Protein AF-A0A1J3DZS9-F1 (afdb_monomer_lite)

Secondary structure (DSSP, 8-state):
-PPTTPEEEEEEEEE-TT-EEEESS-EE-SSSSEEEEEEEEEEEEE-TTS-TTSEEEEE--SS---S--EEEEEEEEEEEE-TTSSEEEEEESEES-EEES-EEE---SSEEEEEEEEE--EEES-EEESS--TT--TTTT---SEEEEEEEES-EEE--

Radius of gyration: 15.22 Å; chains: 1; bounding box: 37×28×45 Å

Organism: Noccaea caerulescens (NCBI:txid107243)

Sequence (160 aa):
VLIAGINDLGGARIDLEGGSYLISRPLRFPSAGVGNLLISGGTLRASDDFPVDKYLIELKDETSKLQYIFEYITFRDLLIDCNYRGGAIAVINSLRTSIDNCYITRFGNTNGILVQRGHETYIRNTFLGQHITAGGDRGERNFSGIAVNLMGNDNAVTDT

Foldseek 3Di:
DDDPQADEPPQAEAEPQQEADEDQEADEDPDFRYENYEYEHYEYAYDPNRAQAAENYEPDDPPDPDLAGYEHYEYEHYEAHDLQGAEHYEAESHYQYEYELYEHEQRHLEENYHYASYANYEYENYHFYNDDDPDDDPCRVVDRYHHYHHHYYHYDYYHD

InterPro domains:
  IPR011050 Pectin lyase fold/virulence factor [SSF51126] (4-156)
  IPR012334 Pectin lyase fold [G3DSA:2.160.20.10] (2-160)
  IPR039279 Polygalacturonase QRT3-like [PTHR33928] (3-160)

Structure (mmCIF, N/CA/C/O backbone):
data_AF-A0A1J3DZS9-F1
#
_entry.id   AF-A0A1J3DZS9-F1
#
loop_
_atom_site.group_PDB
_atom_site.id
_atom_site.type_symbol
_atom_site.label_atom_id
_atom_site.label_alt_id
_atom_site.label_comp_id
_atom_site.label_asym_id
_atom_site.label_entity_id
_atom_site.label_seq_id
_atom_site.pdbx_PDB_ins_code
_atom_site.Cartn_x
_atom_site.Cartn_y
_atom_site.Cartn_z
_atom_site.occupancy
_atom_site.B_iso_or_equiv
_atom_site.auth_seq_id
_atom_site.auth_comp_id
_atom_site.auth_asym_id
_atom_site.auth_atom_id
_atom_site.pdbx_PDB_model_num
ATOM 1 N N . VAL A 1 1 ? -19.194 -3.634 13.381 1.00 81.44 1 VAL A N 1
ATOM 2 C CA . VAL A 1 1 ? -18.728 -2.735 14.461 1.00 81.44 1 VAL A CA 1
ATOM 3 C C . VAL A 1 1 ? -17.232 -2.933 14.574 1.00 81.44 1 VAL A C 1
ATOM 5 O O . VAL A 1 1 ? -16.820 -4.085 14.649 1.00 81.44 1 VAL A O 1
ATOM 8 N N . LEU A 1 2 ? -16.459 -1.850 14.486 1.00 93.94 2 LEU A N 1
ATOM 9 C CA . LEU A 1 2 ? -14.999 -1.869 14.629 1.00 93.94 2 LEU A CA 1
ATOM 10 C C . LEU A 1 2 ? -14.605 -2.023 16.110 1.00 93.94 2 LEU A C 1
ATOM 12 O O . LEU A 1 2 ? -15.449 -1.865 16.997 1.00 93.94 2 LEU A O 1
ATOM 16 N N . ILE A 1 3 ? -13.346 -2.345 16.398 1.00 94.69 3 ILE A N 1
ATOM 17 C CA . ILE A 1 3 ? -12.846 -2.44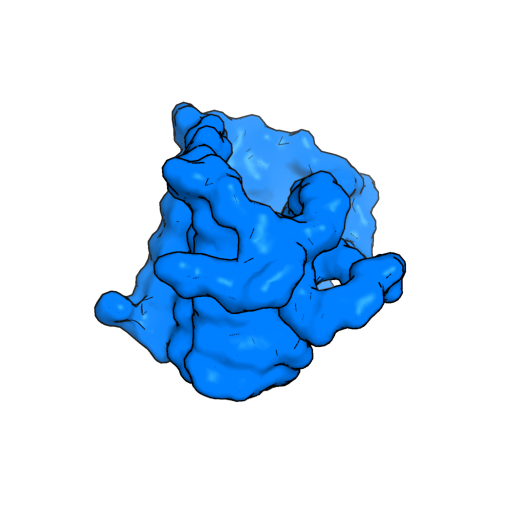5 17.770 1.00 94.69 3 ILE A CA 1
ATOM 18 C C . ILE A 1 3 ? -12.852 -1.074 18.464 1.00 94.69 3 ILE A C 1
ATOM 20 O O . ILE A 1 3 ? -12.816 -0.015 17.835 1.00 94.69 3 ILE A O 1
ATOM 24 N N . ALA A 1 4 ? -12.856 -1.090 19.797 1.00 92.00 4 ALA A N 1
ATOM 25 C CA . ALA A 1 4 ? -12.787 0.132 20.588 1.00 92.00 4 ALA A CA 1
ATOM 26 C C . ALA A 1 4 ? -11.517 0.943 20.271 1.00 92.00 4 ALA A C 1
ATOM 28 O O . ALA A 1 4 ? -10.421 0.394 20.175 1.00 92.00 4 ALA A O 1
ATOM 29 N N . GLY A 1 5 ? -11.671 2.263 20.150 1.00 89.56 5 GLY A N 1
ATOM 30 C CA . GLY A 1 5 ? -10.578 3.178 19.809 1.00 89.56 5 GLY A CA 1
ATOM 31 C C . GLY A 1 5 ? -10.366 3.380 18.307 1.00 89.56 5 GLY A C 1
ATOM 32 O O . GLY A 1 5 ? -9.601 4.269 17.942 1.00 89.56 5 GLY A O 1
ATOM 33 N N . ILE A 1 6 ? -11.064 2.623 17.452 1.00 93.44 6 ILE A N 1
ATOM 34 C CA . ILE A 1 6 ? -11.107 2.877 16.013 1.00 93.44 6 ILE A CA 1
ATOM 35 C C . ILE A 1 6 ? -12.350 3.701 15.670 1.00 93.44 6 ILE A C 1
ATOM 37 O O . ILE A 1 6 ? -13.484 3.293 15.918 1.00 93.44 6 ILE A O 1
ATOM 41 N N . ASN A 1 7 ? -12.124 4.866 15.071 1.00 93.69 7 ASN A N 1
ATOM 42 C CA . ASN A 1 7 ? -13.151 5.700 14.479 1.00 93.69 7 ASN A CA 1
ATOM 43 C C . ASN A 1 7 ? -13.581 5.126 13.124 1.00 93.69 7 ASN A C 1
ATOM 45 O O . ASN A 1 7 ? -12.777 4.993 12.200 1.00 93.69 7 ASN A O 1
ATOM 49 N N . ASP A 1 8 ? -14.863 4.809 13.011 1.00 94.94 8 ASP A N 1
ATOM 50 C CA . ASP A 1 8 ? -15.468 4.307 11.784 1.00 94.94 8 ASP A CA 1
ATOM 51 C C . ASP A 1 8 ? -15.687 5.464 10.797 1.00 94.94 8 ASP A C 1
ATOM 53 O O . ASP A 1 8 ? -16.439 6.398 11.079 1.00 94.94 8 ASP A O 1
ATOM 57 N N . LEU A 1 9 ? -15.030 5.408 9.635 1.00 94.88 9 LEU A N 1
ATOM 58 C CA . LEU A 1 9 ? -15.189 6.399 8.565 1.00 94.88 9 LEU A CA 1
ATOM 59 C C . LEU A 1 9 ? -16.447 6.167 7.709 1.00 94.88 9 LEU A C 1
ATOM 61 O O . LEU A 1 9 ? -16.638 6.843 6.699 1.00 94.88 9 LEU A O 1
ATOM 65 N N . GLY A 1 10 ? -17.309 5.222 8.086 1.00 95.75 10 GLY A N 1
ATOM 66 C CA . GLY A 1 10 ? -18.612 4.999 7.466 1.00 95.75 10 GLY A CA 1
ATOM 67 C C . GLY A 1 10 ? -18.549 4.409 6.057 1.00 95.75 10 GLY A C 1
ATOM 68 O O . GLY A 1 10 ? -19.522 4.518 5.315 1.00 95.75 10 GLY A O 1
ATOM 69 N N . GLY A 1 11 ? -17.425 3.800 5.670 1.00 94.81 11 GLY A N 1
ATOM 70 C CA . GLY A 1 11 ? -17.230 3.238 4.333 1.00 94.81 11 GLY A CA 1
ATOM 71 C C . GLY A 1 11 ? -16.807 4.284 3.307 1.00 94.81 11 GLY A C 1
ATOM 72 O O . GLY A 1 11 ? -17.083 4.125 2.117 1.00 94.81 11 GLY A O 1
ATOM 73 N N . ALA A 1 12 ? -16.167 5.368 3.757 1.00 95.12 12 ALA A N 1
ATOM 74 C CA . ALA A 1 12 ? -15.635 6.395 2.874 1.00 95.12 12 ALA A CA 1
ATOM 75 C C . ALA A 1 12 ? -14.726 5.783 1.791 1.00 95.12 12 ALA A C 1
ATOM 77 O O . ALA A 1 12 ? -13.981 4.824 2.024 1.00 95.12 12 ALA A O 1
ATOM 78 N N . ARG A 1 13 ? -14.801 6.352 0.584 1.00 96.38 13 ARG A N 1
ATOM 79 C CA . ARG A 1 13 ? -14.081 5.861 -0.591 1.00 96.38 13 ARG A CA 1
ATOM 80 C C . ARG A 1 13 ? -13.228 6.957 -1.206 1.00 96.38 13 ARG A C 1
ATOM 82 O O . ARG A 1 13 ? -13.713 8.054 -1.464 1.00 96.38 13 ARG A O 1
ATOM 89 N N . ILE A 1 14 ? -11.977 6.615 -1.483 1.00 96.56 14 ILE A N 1
ATOM 90 C CA . ILE A 1 14 ? -11.070 7.381 -2.329 1.00 96.56 14 ILE A CA 1
ATOM 91 C C . ILE A 1 14 ? -10.975 6.626 -3.656 1.00 96.56 14 ILE A C 1
ATOM 93 O O . ILE A 1 14 ? -10.379 5.552 -3.725 1.00 96.56 14 ILE A O 1
ATOM 97 N N . ASP A 1 15 ? -11.612 7.158 -4.693 1.00 97.56 15 ASP A N 1
ATOM 98 C CA . ASP A 1 15 ? -11.514 6.634 -6.055 1.00 97.56 15 ASP A CA 1
ATOM 99 C C . ASP A 1 15 ? -10.454 7.440 -6.813 1.00 97.56 15 ASP A C 1
ATOM 101 O O . ASP A 1 15 ? -10.491 8.670 -6.780 1.00 97.56 15 ASP A O 1
ATOM 105 N N . LEU A 1 16 ? -9.484 6.768 -7.438 1.00 97.94 16 LEU A N 1
ATOM 106 C CA . LEU A 1 16 ? -8.476 7.434 -8.269 1.00 97.94 16 LEU A CA 1
ATOM 107 C C . LEU A 1 16 ? -8.937 7.553 -9.736 1.00 97.94 16 LEU A C 1
ATOM 109 O O . LEU A 1 16 ? -8.159 7.977 -10.586 1.00 97.94 16 LEU A O 1
ATOM 113 N N . GLU A 1 17 ? -10.181 7.169 -10.044 1.00 97.50 17 GLU A N 1
ATOM 114 C CA . GLU A 1 17 ? -10.873 7.363 -11.324 1.00 97.50 17 GLU A CA 1
ATOM 115 C C . GLU A 1 17 ? -10.099 6.831 -12.546 1.00 97.50 17 GLU A C 1
ATOM 117 O O . GLU A 1 17 ? -10.207 7.349 -13.658 1.00 97.50 17 GLU A O 1
ATOM 122 N N . GLY A 1 18 ? -9.276 5.794 -12.351 1.00 97.50 18 GLY A N 1
ATOM 123 C CA . GLY A 1 18 ? -8.413 5.245 -13.403 1.00 97.50 18 GLY A CA 1
ATOM 124 C C . GLY A 1 18 ? -7.219 6.137 -13.774 1.00 97.50 18 GLY A C 1
ATOM 125 O O . GLY A 1 18 ? -6.489 5.824 -14.715 1.00 97.50 18 GLY A O 1
ATOM 126 N N . GLY A 1 19 ? -6.996 7.233 -13.046 1.00 98.25 19 GLY A N 1
ATOM 127 C CA . GLY A 1 19 ? -5.894 8.160 -13.263 1.00 98.25 19 GLY A CA 1
ATOM 128 C C . GLY A 1 19 ? -4.521 7.556 -12.959 1.00 98.25 19 GLY A C 1
ATOM 129 O O . GLY A 1 19 ? -4.389 6.510 -12.320 1.00 98.25 19 GLY A O 1
ATOM 130 N N . SER A 1 20 ? -3.472 8.248 -13.409 1.00 98.25 20 SER A N 1
ATOM 131 C CA . SER A 1 20 ? -2.075 7.894 -13.143 1.00 98.25 20 SER A CA 1
ATOM 132 C C . SER A 1 20 ? -1.387 9.001 -12.358 1.00 98.25 20 SER A C 1
ATOM 134 O O . SER A 1 20 ? -1.166 10.095 -12.878 1.00 98.25 20 SER A O 1
ATOM 136 N N . TYR A 1 21 ? -1.005 8.697 -11.121 1.00 98.44 21 TYR A N 1
ATOM 137 C CA . TYR A 1 21 ? -0.503 9.667 -10.155 1.00 98.44 21 TYR A CA 1
ATOM 138 C C . TYR A 1 21 ? 0.962 9.387 -9.831 1.00 98.44 21 TYR A C 1
ATOM 140 O O . TYR A 1 21 ? 1.309 8.335 -9.293 1.00 98.44 21 TYR A O 1
ATOM 148 N N . LEU A 1 22 ? 1.824 10.350 -10.153 1.00 98.56 22 LEU A N 1
ATOM 149 C CA . LEU A 1 22 ? 3.227 10.334 -9.757 1.00 98.56 22 LEU A CA 1
ATOM 150 C C . LEU A 1 22 ? 3.352 10.876 -8.328 1.00 98.56 22 LEU A C 1
ATOM 152 O O . LEU A 1 22 ? 2.958 12.013 -8.067 1.00 98.56 22 LEU A O 1
ATOM 156 N N . ILE A 1 23 ? 3.908 10.085 -7.414 1.00 98.31 23 ILE A N 1
ATOM 157 C CA . ILE A 1 23 ? 4.099 10.458 -6.009 1.00 98.31 23 ILE A CA 1
ATOM 158 C C . ILE A 1 23 ? 5.579 10.405 -5.631 1.00 98.31 23 ILE A C 1
ATOM 160 O O . ILE A 1 23 ? 6.285 9.455 -5.962 1.00 98.31 23 ILE A O 1
ATOM 164 N N . SER A 1 24 ? 6.043 11.419 -4.901 1.00 98.12 24 SER A N 1
ATOM 165 C CA . SER A 1 24 ? 7.412 11.493 -4.362 1.00 98.12 24 SER A CA 1
ATOM 166 C C . SER A 1 24 ? 7.495 11.193 -2.869 1.00 98.12 24 SER A C 1
ATOM 168 O O . SER A 1 24 ? 8.576 11.175 -2.281 1.00 98.12 24 SER A O 1
ATOM 170 N N . ARG A 1 25 ? 6.347 10.953 -2.225 1.00 97.75 25 ARG A N 1
ATOM 171 C CA . ARG A 1 25 ? 6.240 10.679 -0.790 1.00 97.75 25 ARG A CA 1
ATOM 172 C C . ARG A 1 25 ? 5.141 9.645 -0.529 1.00 97.75 25 ARG A C 1
ATOM 174 O O . ARG A 1 25 ? 4.196 9.583 -1.315 1.00 97.75 25 ARG A O 1
ATOM 181 N N . PRO A 1 26 ? 5.242 8.862 0.560 1.00 97.19 26 PRO A N 1
ATOM 182 C CA . PRO A 1 26 ? 4.221 7.887 0.930 1.00 97.19 26 PRO A CA 1
ATOM 183 C C . PRO A 1 26 ? 2.833 8.508 1.100 1.00 97.19 26 PRO A C 1
ATOM 185 O O . PRO A 1 26 ? 2.695 9.558 1.736 1.00 97.19 26 PRO A O 1
ATOM 188 N N . LEU A 1 27 ? 1.804 7.811 0.619 1.00 95.38 27 LEU A N 1
ATOM 189 C CA . LEU A 1 27 ? 0.427 8.045 1.032 1.00 95.38 27 LEU A CA 1
ATOM 190 C C . LEU A 1 27 ? 0.255 7.494 2.447 1.00 95.38 27 LEU A C 1
ATOM 192 O O . LEU A 1 27 ? 0.279 6.283 2.679 1.00 95.38 27 LEU A O 1
ATOM 196 N N . ARG A 1 28 ? 0.114 8.415 3.399 1.00 90.75 28 ARG A N 1
ATOM 197 C CA . ARG A 1 28 ? -0.090 8.114 4.815 1.00 90.75 28 ARG A CA 1
ATOM 198 C C . ARG A 1 28 ? -1.497 8.488 5.216 1.00 90.75 28 ARG A C 1
ATOM 200 O O . ARG A 1 28 ? -1.997 9.544 4.833 1.00 90.75 28 ARG A O 1
ATOM 207 N N . PHE A 1 29 ? -2.106 7.634 6.019 1.00 81.81 29 PHE A N 1
ATOM 208 C CA . PHE A 1 29 ? -3.428 7.895 6.555 1.00 81.81 29 PHE A CA 1
ATOM 209 C C . PHE A 1 29 ? -3.302 8.922 7.690 1.00 81.81 29 PHE A C 1
ATOM 211 O O . PHE A 1 29 ? -2.417 8.777 8.540 1.00 81.81 29 PHE A O 1
ATOM 218 N N . PRO A 1 30 ? -4.123 9.988 7.695 1.00 69.38 30 PRO A N 1
ATOM 219 C CA . PRO A 1 30 ? -4.080 10.988 8.754 1.00 69.38 30 PRO A CA 1
ATOM 220 C C . PRO A 1 30 ? -4.537 10.378 10.086 1.00 69.38 30 PRO A C 1
ATOM 222 O O . PRO A 1 30 ? -5.472 9.587 10.092 1.00 69.38 30 PRO A O 1
ATOM 225 N N . SER A 1 31 ? -3.868 10.775 11.178 1.00 64.50 31 SER A N 1
ATOM 226 C CA . SER A 1 31 ? -4.180 10.520 12.602 1.00 64.50 31 SER A CA 1
ATOM 227 C C . SER A 1 31 ? -4.730 9.126 12.953 1.00 64.50 31 SER A C 1
ATOM 229 O O . SER A 1 31 ? -5.883 8.814 12.672 1.00 64.50 31 SER A O 1
ATOM 231 N N . ALA A 1 32 ? -3.903 8.332 13.643 1.00 72.50 32 ALA A N 1
ATOM 232 C CA . ALA A 1 32 ? -4.195 7.003 14.181 1.00 72.50 32 ALA A CA 1
ATOM 233 C C . ALA A 1 32 ? -5.623 6.762 14.698 1.00 72.50 32 ALA A C 1
ATOM 235 O O . ALA A 1 32 ? -6.223 7.615 15.348 1.00 72.50 32 ALA A O 1
ATOM 236 N N . GLY A 1 33 ? -6.091 5.524 14.517 1.00 87.06 33 GLY A N 1
ATOM 237 C CA . GLY A 1 33 ? -7.348 5.040 15.077 1.00 87.06 33 GLY A CA 1
ATOM 238 C C . GLY A 1 33 ? -8.520 5.219 14.126 1.00 87.06 33 GLY A C 1
ATOM 239 O O . GLY A 1 33 ? -9.561 5.707 14.545 1.00 87.06 33 GLY A O 1
ATOM 240 N N . VAL A 1 34 ? -8.367 4.857 12.851 1.00 93.88 34 VAL A N 1
ATOM 241 C CA . VAL A 1 34 ? -9.445 4.957 11.851 1.00 93.88 34 VAL A CA 1
ATOM 242 C C . VAL A 1 34 ? -9.665 3.639 11.129 1.00 93.88 34 VAL A C 1
ATOM 244 O O . VAL A 1 34 ? -8.746 2.834 10.979 1.00 93.88 34 VAL A O 1
ATOM 247 N N . GLY A 1 35 ? -10.885 3.417 10.661 1.00 95.50 35 GLY A N 1
ATOM 248 C CA . GLY A 1 35 ? -11.223 2.215 9.922 1.00 95.50 35 GLY A CA 1
ATOM 249 C C . GLY A 1 35 ? -12.384 2.396 8.965 1.00 95.50 35 GLY A C 1
ATOM 250 O O . GLY A 1 35 ? -12.961 3.479 8.884 1.00 95.50 35 GLY A O 1
ATOM 251 N N . ASN A 1 36 ? -12.719 1.324 8.246 1.00 96.62 36 ASN A N 1
ATOM 252 C CA . ASN A 1 36 ? -13.790 1.314 7.246 1.00 96.62 36 ASN A CA 1
ATOM 253 C C . ASN A 1 36 ? -13.553 2.349 6.121 1.00 96.62 36 ASN A C 1
ATOM 255 O O . ASN A 1 36 ? -14.366 3.249 5.897 1.00 96.62 36 ASN A O 1
ATOM 259 N N . LEU A 1 37 ? -12.405 2.224 5.437 1.00 96.00 37 LEU A N 1
ATOM 260 C CA . LEU A 1 37 ? -12.019 3.035 4.270 1.00 96.00 37 LEU A CA 1
ATOM 261 C C . LEU A 1 37 ? -11.659 2.141 3.080 1.00 96.00 37 LEU A C 1
ATOM 263 O O . LEU A 1 37 ? -10.953 1.144 3.241 1.00 96.00 37 LEU A O 1
ATOM 267 N N . LEU A 1 38 ? -12.058 2.556 1.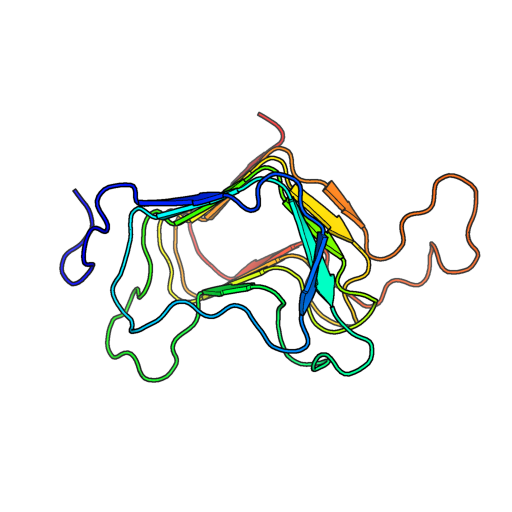879 1.00 97.81 38 LEU A N 1
ATOM 268 C CA . LEU A 1 38 ? -11.644 1.964 0.608 1.00 97.81 38 LEU A CA 1
ATOM 269 C C . LEU A 1 38 ? -10.825 2.963 -0.223 1.00 97.81 38 LEU A C 1
ATOM 271 O O . LEU A 1 38 ? -11.274 4.082 -0.455 1.00 97.81 38 LEU A O 1
ATOM 275 N N . ILE A 1 39 ? -9.671 2.540 -0.740 1.00 97.94 39 ILE A N 1
ATOM 276 C CA . ILE A 1 39 ? -8.962 3.225 -1.829 1.00 97.94 39 ILE A CA 1
ATOM 277 C C . ILE A 1 39 ? -8.985 2.325 -3.058 1.00 97.94 39 ILE A C 1
ATOM 279 O O . ILE A 1 39 ? -8.629 1.147 -2.956 1.00 97.94 39 ILE A O 1
ATOM 283 N N . SER A 1 40 ? -9.396 2.859 -4.209 1.00 98.31 40 SER A N 1
ATOM 284 C CA . SER A 1 40 ? -9.550 2.038 -5.407 1.00 98.31 40 SER A CA 1
ATOM 285 C C . SER A 1 40 ? -9.287 2.729 -6.734 1.00 98.31 40 SER A C 1
ATOM 287 O O . SER A 1 40 ? -9.516 3.928 -6.841 1.00 98.31 40 SER A O 1
ATOM 289 N N . GLY A 1 41 ? -8.950 1.928 -7.747 1.00 96.06 41 GLY A N 1
ATOM 290 C CA . GLY A 1 41 ? -9.123 2.267 -9.160 1.00 96.06 41 GLY A CA 1
ATOM 291 C C . GLY A 1 41 ? -8.150 3.312 -9.690 1.00 96.06 41 GLY A C 1
ATOM 292 O O . GLY A 1 41 ? -8.491 4.483 -9.748 1.00 96.06 41 GLY A O 1
ATOM 293 N N . GLY A 1 42 ? -6.966 2.900 -10.144 1.00 97.88 42 GLY A N 1
ATOM 294 C CA . GLY A 1 42 ? -5.992 3.789 -10.792 1.00 97.88 42 GLY A CA 1
ATOM 295 C C . GLY A 1 42 ? -4.551 3.323 -10.622 1.00 97.88 42 GLY A C 1
ATOM 296 O O . GLY A 1 42 ? -4.296 2.190 -10.221 1.00 97.88 42 GLY A O 1
ATOM 297 N N . THR A 1 43 ? -3.601 4.201 -10.938 1.00 98.69 43 THR A N 1
ATOM 298 C CA . THR A 1 43 ? -2.160 3.924 -10.878 1.00 98.69 43 THR A CA 1
ATOM 299 C C . THR A 1 43 ? -1.452 4.871 -9.917 1.00 98.69 43 THR A C 1
ATOM 301 O O . THR A 1 43 ? -1.547 6.090 -10.056 1.00 98.69 43 THR A O 1
ATOM 304 N N . LEU A 1 44 ? -0.672 4.311 -8.993 1.00 98.62 44 LEU A N 1
ATOM 305 C CA . LEU A 1 44 ? 0.301 5.043 -8.189 1.00 98.62 44 LEU A CA 1
ATOM 306 C C . LEU A 1 44 ? 1.702 4.702 -8.686 1.00 98.62 44 LEU A C 1
ATOM 308 O O . LEU A 1 44 ? 2.083 3.531 -8.716 1.00 98.62 44 LEU A O 1
ATOM 312 N N . ARG A 1 45 ? 2.474 5.726 -9.052 1.00 98.56 45 ARG A N 1
ATOM 313 C CA . ARG A 1 45 ? 3.854 5.576 -9.510 1.00 98.56 45 ARG A CA 1
ATOM 314 C C . ARG A 1 45 ? 4.811 6.352 -8.621 1.00 98.56 45 ARG A C 1
ATOM 316 O O . ARG A 1 45 ? 4.632 7.550 -8.422 1.00 98.56 45 ARG A O 1
ATOM 323 N N . ALA A 1 46 ? 5.856 5.695 -8.138 1.00 98.75 46 ALA A N 1
ATOM 324 C CA . ALA A 1 46 ? 6.953 6.365 -7.458 1.00 98.75 46 ALA A CA 1
ATOM 325 C C . ALA A 1 46 ? 7.759 7.215 -8.445 1.00 98.75 46 ALA A C 1
ATOM 327 O O . ALA A 1 46 ? 8.122 6.762 -9.534 1.00 98.75 46 ALA A O 1
ATOM 328 N N . SER A 1 47 ? 8.061 8.448 -8.053 1.00 98.62 47 SER A N 1
ATOM 329 C CA . SER A 1 47 ? 9.016 9.302 -8.755 1.00 98.62 47 SER A CA 1
ATOM 330 C C . SER A 1 47 ? 10.457 8.814 -8.585 1.00 98.62 47 SER A C 1
ATOM 332 O O . SER A 1 47 ? 10.764 7.969 -7.740 1.00 98.62 47 SER A O 1
ATOM 334 N N . ASP A 1 48 ? 11.371 9.370 -9.380 1.00 98.44 48 ASP A N 1
ATOM 335 C CA . ASP A 1 48 ? 12.795 9.013 -9.334 1.00 98.44 48 ASP A CA 1
ATOM 336 C C . ASP A 1 48 ? 13.480 9.429 -8.015 1.00 98.44 48 ASP A C 1
ATOM 338 O O . ASP A 1 48 ? 14.521 8.882 -7.645 1.00 98.44 48 ASP A O 1
ATOM 342 N N . ASP A 1 49 ? 12.889 10.365 -7.269 1.00 97.88 49 ASP A N 1
ATOM 343 C CA . ASP A 1 49 ? 13.339 10.818 -5.950 1.00 97.88 49 ASP A CA 1
ATOM 344 C C . ASP A 1 49 ? 12.591 10.156 -4.775 1.00 97.88 49 ASP A C 1
ATOM 346 O O . ASP A 1 49 ? 12.952 10.396 -3.621 1.00 97.88 49 ASP A O 1
ATOM 350 N N . PHE A 1 50 ? 11.622 9.264 -5.027 1.00 98.69 50 PHE A N 1
ATOM 351 C CA . PHE A 1 50 ? 10.853 8.596 -3.969 1.00 98.69 50 PHE A CA 1
ATOM 352 C C . PHE A 1 50 ? 11.767 7.822 -2.993 1.00 98.69 50 PHE A C 1
ATOM 354 O O . PHE A 1 50 ? 12.627 7.067 -3.445 1.00 98.69 50 PHE A O 1
ATOM 361 N N . PRO A 1 51 ? 11.631 7.935 -1.662 1.00 98.19 51 PRO A N 1
ATOM 362 C CA . PRO A 1 51 ? 12.557 7.304 -0.714 1.00 98.19 51 PRO A CA 1
ATOM 363 C C . PRO A 1 51 ? 12.695 5.777 -0.872 1.00 98.19 51 PRO A C 1
ATOM 365 O O . PRO A 1 51 ? 11.709 5.059 -1.017 1.00 98.19 51 PRO A O 1
ATOM 368 N N . VAL A 1 52 ? 13.927 5.258 -0.804 1.00 97.81 52 VAL A N 1
ATOM 369 C CA . VAL A 1 52 ? 14.205 3.814 -0.980 1.00 97.81 52 VAL A CA 1
ATOM 370 C C . VAL A 1 52 ? 13.823 2.958 0.232 1.00 97.81 52 VAL A C 1
ATOM 372 O O . VAL A 1 52 ? 13.687 1.746 0.108 1.00 97.81 52 VAL A O 1
ATOM 375 N N . ASP A 1 53 ? 13.639 3.584 1.392 1.00 96.88 53 ASP A N 1
ATOM 376 C CA . ASP A 1 53 ? 13.365 2.970 2.695 1.00 96.88 53 ASP A CA 1
ATOM 377 C C . ASP A 1 53 ? 11.897 3.142 3.142 1.00 96.88 53 ASP A C 1
ATOM 379 O O . ASP A 1 53 ? 11.581 3.035 4.330 1.00 96.88 53 ASP A O 1
ATOM 383 N N . LYS A 1 54 ? 10.997 3.462 2.205 1.00 97.56 54 LYS A N 1
ATOM 384 C CA . LYS A 1 54 ? 9.569 3.721 2.454 1.00 97.56 54 LYS A CA 1
ATOM 385 C C . LYS A 1 54 ? 8.675 2.861 1.570 1.00 97.56 54 LYS A C 1
ATOM 387 O O . LYS A 1 54 ? 9.167 2.142 0.705 1.00 97.56 54 LYS A O 1
ATOM 392 N N . TYR A 1 55 ? 7.367 2.952 1.789 1.00 98.31 55 TYR A N 1
ATOM 393 C CA . TYR A 1 55 ? 6.353 2.304 0.955 1.00 98.31 55 TYR A CA 1
ATOM 394 C C . TYR A 1 55 ? 5.445 3.348 0.306 1.00 98.31 55 TYR A C 1
ATOM 396 O O . TYR A 1 55 ? 5.206 4.398 0.901 1.00 98.31 55 TYR A O 1
ATOM 404 N N . LEU A 1 56 ? 4.942 3.091 -0.906 1.00 98.56 56 LEU A N 1
ATOM 405 C CA . LEU A 1 56 ? 4.033 4.019 -1.595 1.00 98.56 56 LEU A CA 1
ATOM 406 C C . LEU A 1 56 ? 2.751 4.249 -0.786 1.00 98.56 56 LEU A C 1
ATOM 408 O O . LEU A 1 56 ? 2.260 5.375 -0.737 1.00 98.56 56 LEU A O 1
ATOM 412 N N . ILE A 1 57 ? 2.257 3.212 -0.106 1.00 98.06 57 ILE A N 1
ATOM 413 C CA . ILE A 1 57 ? 1.157 3.286 0.857 1.00 98.06 57 ILE A CA 1
ATOM 414 C C . ILE A 1 57 ? 1.639 2.761 2.214 1.00 98.06 57 ILE A C 1
ATOM 416 O O . ILE A 1 57 ? 2.139 1.639 2.316 1.00 98.06 57 ILE A O 1
ATOM 420 N N . GLU A 1 58 ? 1.459 3.555 3.272 1.00 96.38 58 GLU A N 1
ATOM 421 C CA . GLU A 1 58 ? 1.857 3.200 4.640 1.00 96.38 58 GLU A CA 1
ATOM 422 C C . GLU A 1 58 ? 0.659 3.278 5.601 1.00 96.38 58 GLU A C 1
ATOM 424 O O . GLU A 1 58 ? 0.244 4.363 6.015 1.00 96.38 58 GLU A O 1
ATOM 429 N N . LEU A 1 59 ? 0.149 2.116 6.022 1.00 95.38 59 LEU A N 1
ATOM 430 C CA . LEU A 1 59 ? -0.682 1.974 7.220 1.00 95.38 59 LEU A CA 1
ATOM 431 C C . LEU A 1 59 ? 0.239 1.798 8.427 1.00 95.38 59 LEU A C 1
ATOM 433 O O . LEU A 1 59 ? 0.508 0.684 8.878 1.00 95.38 59 LEU A O 1
ATOM 437 N N . LYS A 1 60 ? 0.793 2.913 8.908 1.00 92.12 60 LYS A N 1
ATOM 438 C CA . LYS A 1 60 ? 1.737 2.948 10.029 1.00 92.12 60 LYS A CA 1
ATOM 439 C C . LYS A 1 60 ? 1.629 4.270 10.784 1.00 92.12 60 LYS A C 1
ATOM 441 O O . LYS A 1 60 ? 1.689 5.330 10.171 1.00 92.12 60 LYS A O 1
ATOM 446 N N . ASP A 1 61 ? 1.585 4.205 12.111 1.00 90.19 61 ASP A N 1
ATOM 447 C CA . ASP A 1 61 ? 1.815 5.360 12.983 1.00 90.19 61 ASP A CA 1
ATOM 448 C C . ASP A 1 61 ? 2.615 4.921 14.220 1.00 90.19 61 ASP A C 1
ATOM 450 O O . ASP A 1 61 ? 2.113 4.213 15.088 1.00 90.19 61 ASP A O 1
ATOM 454 N N . GLU A 1 62 ? 3.888 5.312 14.288 1.00 84.44 62 GLU A N 1
ATOM 455 C CA . GLU A 1 62 ? 4.777 4.970 15.412 1.00 84.44 62 GLU A CA 1
ATOM 456 C C . GLU A 1 62 ? 4.492 5.798 16.668 1.00 84.44 62 GLU A C 1
ATOM 458 O O . GLU A 1 62 ? 4.964 5.458 17.750 1.00 84.44 62 GLU A O 1
ATOM 463 N N . THR A 1 63 ? 3.738 6.889 16.530 1.00 88.00 63 THR A N 1
ATOM 464 C CA . THR A 1 63 ? 3.395 7.785 17.640 1.00 88.00 63 THR A CA 1
ATOM 465 C C . THR A 1 63 ? 2.104 7.370 18.343 1.00 88.00 63 THR A C 1
ATOM 467 O O . THR A 1 63 ? 1.844 7.802 19.470 1.00 88.00 63 THR A O 1
ATOM 470 N N . SER A 1 64 ? 1.310 6.503 17.706 1.00 87.00 64 SER A N 1
ATOM 471 C CA . SER A 1 64 ? 0.077 5.973 18.275 1.00 87.00 64 SER A CA 1
ATOM 472 C C . SER A 1 64 ? 0.346 5.115 19.508 1.00 87.00 64 SER A C 1
ATOM 474 O O . SER A 1 64 ? 1.243 4.274 19.533 1.00 87.00 64 SER A O 1
ATOM 476 N N . LYS A 1 65 ? -0.495 5.287 20.529 1.00 88.12 65 LYS A N 1
ATO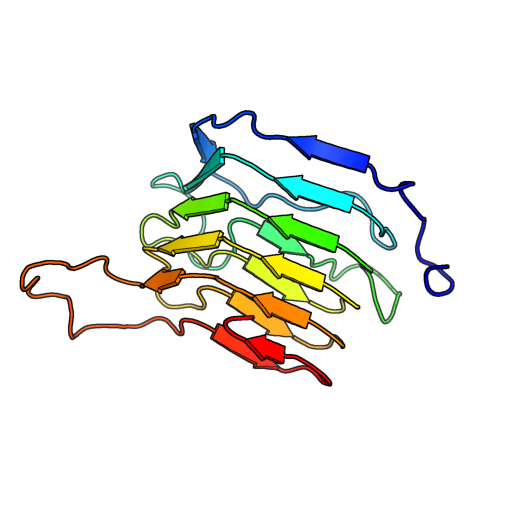M 477 C CA . LYS A 1 65 ? -0.520 4.424 21.720 1.00 88.12 65 LYS A CA 1
ATOM 478 C C . LYS A 1 65 ? -1.457 3.227 21.560 1.00 88.12 65 LYS A C 1
ATOM 480 O O . LYS A 1 65 ? -1.520 2.386 22.454 1.00 88.12 65 LYS A O 1
ATOM 485 N N . LEU A 1 66 ? -2.219 3.173 20.467 1.00 89.12 66 LEU A N 1
ATOM 486 C CA . LEU A 1 66 ? -3.131 2.071 20.197 1.00 89.12 66 LEU A CA 1
ATOM 487 C C . LEU A 1 66 ? -2.337 0.832 19.784 1.00 89.12 66 LEU A C 1
ATOM 489 O O . LEU A 1 66 ? -1.392 0.920 19.002 1.00 89.12 66 LEU A O 1
ATOM 493 N N . GLN A 1 67 ? -2.758 -0.332 20.279 1.00 90.25 67 GLN A N 1
ATOM 494 C CA . GLN A 1 67 ? -2.198 -1.613 19.847 1.00 90.25 67 GLN A CA 1
ATOM 495 C C . GLN A 1 67 ? -2.459 -1.861 18.356 1.00 90.25 67 GLN A C 1
ATOM 497 O O . GLN A 1 67 ? -1.567 -2.323 17.648 1.00 90.25 67 GLN A O 1
ATOM 502 N N . TYR A 1 68 ? -3.667 -1.526 17.894 1.00 93.00 68 TYR A N 1
ATOM 503 C CA . TYR A 1 68 ? -4.055 -1.549 16.490 1.00 93.00 68 TYR A CA 1
ATOM 504 C C . TYR A 1 68 ? -4.536 -0.160 16.080 1.00 93.00 68 TYR A C 1
ATOM 506 O O . TYR A 1 68 ? -5.293 0.484 16.801 1.00 93.00 68 TYR A O 1
ATOM 514 N N . ILE A 1 69 ? -4.046 0.311 14.942 1.00 94.12 69 ILE A N 1
ATOM 515 C CA . ILE A 1 69 ? -4.144 1.704 14.501 1.00 94.12 69 ILE A CA 1
ATOM 516 C C . ILE A 1 69 ? -5.181 1.846 13.392 1.00 94.12 69 ILE A C 1
ATOM 518 O O . ILE A 1 69 ? -5.858 2.870 13.302 1.00 94.12 69 ILE A O 1
ATOM 522 N N . PHE A 1 70 ? -5.293 0.813 12.561 1.00 95.94 70 PHE A N 1
ATOM 523 C CA . PHE A 1 70 ? -6.196 0.771 11.427 1.00 95.94 70 PHE A CA 1
ATOM 524 C C . PHE A 1 70 ? -7.003 -0.519 11.456 1.00 95.94 70 PHE A C 1
ATOM 526 O O . PHE A 1 70 ? -6.465 -1.577 11.788 1.00 95.94 70 PHE A O 1
ATOM 533 N N . GLU A 1 71 ? -8.277 -0.442 11.086 1.00 96.62 71 GLU A N 1
ATOM 534 C CA . GLU A 1 71 ? -9.130 -1.620 10.951 1.00 96.62 71 GLU A CA 1
ATOM 535 C C . GLU A 1 71 ? -9.989 -1.546 9.693 1.00 96.62 71 GLU A C 1
ATOM 537 O O . GLU A 1 71 ? -10.548 -0.501 9.376 1.00 96.62 71 GLU A O 1
ATOM 542 N N . TYR A 1 72 ? -10.149 -2.668 8.995 1.00 97.44 72 TYR A N 1
ATOM 543 C CA . TYR A 1 72 ? -11.061 -2.768 7.856 1.00 97.44 72 TYR A CA 1
ATOM 544 C C . TYR A 1 72 ? -10.753 -1.728 6.764 1.00 97.44 72 TYR A C 1
ATOM 546 O O . TYR A 1 72 ? -11.624 -1.016 6.261 1.00 97.44 72 TYR A O 1
ATOM 554 N N . ILE A 1 73 ? -9.465 -1.621 6.429 1.00 97.75 73 ILE A N 1
ATOM 555 C CA . ILE A 1 73 ? -8.970 -0.812 5.314 1.00 97.75 73 ILE A CA 1
ATOM 556 C C . ILE A 1 73 ? -8.879 -1.690 4.073 1.00 97.75 73 ILE A C 1
ATOM 558 O O . ILE A 1 73 ? -8.342 -2.795 4.132 1.00 97.75 73 ILE A O 1
ATOM 562 N N . THR A 1 74 ? -9.375 -1.195 2.944 1.00 98.56 74 THR A N 1
ATOM 563 C CA . THR A 1 74 ? -9.331 -1.907 1.666 1.00 98.56 74 THR A CA 1
ATOM 564 C C . THR A 1 74 ? -8.546 -1.118 0.626 1.00 98.56 74 THR A C 1
ATOM 566 O O . THR A 1 74 ? -8.821 0.056 0.386 1.00 98.56 74 THR A O 1
ATOM 569 N N . PHE A 1 75 ? -7.604 -1.787 -0.031 1.00 98.62 75 PHE A N 1
ATOM 570 C CA . PHE A 1 75 ? -6.939 -1.342 -1.251 1.00 98.62 75 PHE A CA 1
ATOM 571 C C . PHE A 1 75 ? -7.392 -2.254 -2.385 1.00 98.62 75 PHE A C 1
ATOM 573 O O . PHE A 1 75 ? -7.213 -3.470 -2.278 1.00 98.62 75 PHE A O 1
ATOM 580 N N . ARG A 1 76 ? -8.003 -1.695 -3.435 1.00 98.50 76 ARG A N 1
ATOM 581 C CA . ARG A 1 76 ? -8.596 -2.501 -4.507 1.00 98.50 76 ARG A CA 1
ATOM 582 C C . ARG A 1 76 ? -8.354 -1.943 -5.908 1.00 98.50 76 ARG A C 1
ATOM 584 O O . ARG A 1 76 ? -8.438 -0.739 -6.097 1.00 98.50 76 ARG A O 1
ATOM 591 N N . ASP A 1 77 ? -8.131 -2.796 -6.903 1.00 98.50 77 ASP A N 1
ATOM 592 C CA . ASP A 1 77 ? -8.039 -2.384 -8.318 1.00 98.50 77 ASP A CA 1
ATOM 593 C C . ASP A 1 77 ? -6.938 -1.326 -8.561 1.00 98.50 77 ASP A C 1
ATOM 595 O O . ASP A 1 77 ? -7.126 -0.356 -9.301 1.00 98.50 77 ASP A O 1
ATOM 599 N N . LEU A 1 78 ? -5.794 -1.467 -7.880 1.00 98.69 78 LEU A N 1
ATOM 600 C CA . LEU A 1 78 ? -4.675 -0.521 -7.965 1.00 98.69 78 LEU A CA 1
ATOM 601 C C . LEU A 1 78 ? -3.517 -1.082 -8.791 1.00 98.69 78 LEU A C 1
ATOM 603 O O . LEU A 1 78 ? -3.052 -2.196 -8.544 1.00 98.69 78 LEU A O 1
ATOM 607 N N . LEU A 1 79 ? -2.967 -0.255 -9.682 1.00 98.62 79 LEU A N 1
ATOM 608 C CA . LEU A 1 79 ? -1.636 -0.456 -10.244 1.00 98.62 79 LEU A CA 1
ATOM 609 C C . LEU A 1 79 ? -0.584 0.239 -9.365 1.00 98.62 79 LEU A C 1
ATOM 611 O O . LEU A 1 79 ? -0.500 1.460 -9.255 1.00 98.62 79 LEU A O 1
ATOM 615 N N . ILE A 1 80 ? 0.196 -0.626 -8.738 1.00 98.69 80 ILE A N 1
ATOM 616 C CA . ILE A 1 80 ? 1.408 -0.495 -7.936 1.00 98.69 80 ILE A CA 1
ATOM 617 C C . ILE A 1 80 ? 2.732 -0.295 -8.685 1.00 98.69 80 ILE A C 1
ATOM 619 O O . ILE A 1 80 ? 3.403 -1.304 -8.875 1.00 98.69 80 ILE A O 1
ATOM 623 N N . ASP A 1 81 ? 3.162 0.891 -9.121 1.00 98.38 81 ASP A N 1
ATOM 624 C CA . ASP A 1 81 ? 4.494 1.041 -9.742 1.00 98.38 81 ASP A CA 1
ATOM 625 C C . ASP A 1 81 ? 5.509 1.689 -8.797 1.00 98.38 81 ASP A C 1
ATOM 627 O O . ASP A 1 81 ? 5.606 2.912 -8.683 1.00 98.38 81 ASP A O 1
ATOM 631 N N . CYS A 1 82 ? 6.333 0.865 -8.158 1.00 98.31 82 CYS A N 1
ATOM 632 C CA . CYS A 1 82 ? 7.325 1.355 -7.210 1.00 98.31 82 CYS A CA 1
ATOM 633 C C . CYS A 1 82 ? 8.601 1.907 -7.874 1.00 98.31 82 CYS A C 1
ATOM 635 O O . CYS A 1 82 ? 9.459 2.430 -7.178 1.00 98.31 82 CYS A O 1
ATOM 637 N N . ASN A 1 83 ? 8.759 1.839 -9.201 1.00 97.38 83 ASN A N 1
ATOM 638 C CA . ASN A 1 83 ? 9.888 2.436 -9.934 1.00 97.38 83 ASN A CA 1
ATOM 639 C C . ASN A 1 83 ? 11.300 2.043 -9.425 1.00 97.38 83 ASN A C 1
ATOM 641 O O . ASN A 1 83 ? 12.241 2.829 -9.471 1.00 97.38 83 ASN A O 1
ATOM 645 N N . TYR A 1 84 ? 11.450 0.826 -8.911 1.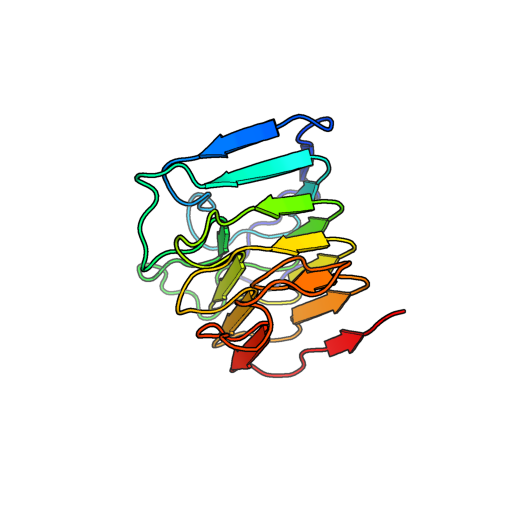00 96.31 84 TYR A N 1
ATOM 646 C CA . TYR A 1 84 ? 12.616 0.295 -8.189 1.00 96.31 84 TYR A CA 1
ATOM 647 C C . TYR A 1 84 ? 13.004 1.087 -6.927 1.00 96.31 84 TYR A C 1
ATOM 649 O O . TYR A 1 84 ? 14.123 0.976 -6.424 1.00 96.31 84 TYR A O 1
ATOM 657 N N . ARG A 1 85 ? 12.059 1.858 -6.376 1.00 97.31 85 ARG A N 1
ATOM 658 C CA . ARG A 1 85 ? 12.171 2.669 -5.160 1.00 97.31 85 ARG A CA 1
ATOM 659 C C . ARG A 1 85 ? 11.194 2.166 -4.104 1.00 97.31 85 ARG A C 1
ATOM 661 O O . ARG A 1 85 ? 9.998 2.076 -4.352 1.00 97.31 85 ARG A O 1
ATOM 668 N N . GLY A 1 86 ? 11.692 1.892 -2.901 1.00 97.75 86 GLY A N 1
ATOM 669 C CA . GLY A 1 86 ? 10.827 1.522 -1.784 1.00 97.75 86 GLY A CA 1
ATOM 670 C C . GLY A 1 86 ? 9.966 0.281 -2.055 1.00 97.75 86 GLY A C 1
ATOM 671 O O . GLY A 1 86 ? 10.212 -0.489 -2.986 1.00 97.75 86 GLY A O 1
ATOM 672 N N . GLY A 1 87 ? 8.989 0.052 -1.183 1.00 98.44 87 GLY A N 1
ATOM 673 C CA . GLY A 1 87 ? 7.998 -1.016 -1.302 1.00 98.44 87 GLY A CA 1
ATOM 674 C C . GLY A 1 87 ? 6.628 -0.492 -1.723 1.00 98.44 87 GLY A C 1
ATOM 675 O O . GLY A 1 87 ? 6.426 0.716 -1.812 1.00 98.44 87 GLY A O 1
ATOM 676 N N . ALA A 1 88 ? 5.658 -1.373 -1.973 1.00 98.62 88 ALA A N 1
ATOM 677 C CA . ALA A 1 88 ? 4.335 -0.925 -2.416 1.00 98.62 88 ALA A CA 1
ATOM 678 C C . ALA A 1 88 ? 3.415 -0.587 -1.240 1.00 98.62 88 ALA A C 1
ATOM 680 O O . ALA A 1 88 ? 3.014 0.564 -1.086 1.00 98.62 88 ALA A O 1
ATOM 681 N N . ILE A 1 89 ? 3.106 -1.574 -0.395 1.00 98.62 89 ILE A N 1
ATOM 682 C CA . ILE A 1 89 ? 2.142 -1.427 0.703 1.00 98.62 89 ILE A CA 1
ATOM 683 C C . ILE A 1 89 ? 2.759 -1.950 2.000 1.00 98.62 89 ILE A C 1
ATOM 685 O O . ILE A 1 89 ? 3.166 -3.109 2.075 1.00 98.62 89 ILE A O 1
ATOM 689 N N . ALA A 1 90 ? 2.795 -1.113 3.035 1.00 97.94 90 ALA A N 1
ATOM 690 C CA . ALA A 1 90 ? 3.105 -1.532 4.398 1.00 97.94 90 ALA A CA 1
ATOM 691 C C . ALA A 1 90 ? 1.846 -1.499 5.270 1.00 97.94 90 ALA A C 1
ATOM 693 O O . ALA A 1 90 ? 1.207 -0.457 5.412 1.00 97.94 90 ALA A O 1
ATOM 694 N N . VAL A 1 91 ? 1.526 -2.638 5.883 1.00 97.44 91 VAL A N 1
ATOM 695 C CA . VAL A 1 91 ? 0.408 -2.845 6.807 1.00 97.44 91 VAL A CA 1
ATOM 696 C C . VAL A 1 91 ? 0.971 -3.162 8.187 1.00 97.44 91 VAL A C 1
ATOM 698 O O . VAL A 1 91 ? 1.418 -4.280 8.442 1.00 97.44 91 VAL A O 1
ATOM 701 N N . ILE A 1 92 ? 0.992 -2.172 9.080 1.00 95.69 92 ILE A N 1
ATOM 702 C CA . ILE A 1 92 ? 1.638 -2.280 10.392 1.00 95.69 92 ILE A CA 1
ATOM 703 C C . ILE A 1 92 ? 0.621 -1.987 11.494 1.00 95.69 92 ILE A C 1
ATOM 705 O O . ILE A 1 92 ? -0.116 -1.007 11.411 1.00 95.69 92 ILE A O 1
ATOM 709 N N . ASN A 1 93 ? 0.574 -2.832 12.533 1.00 95.12 93 ASN A N 1
ATOM 710 C CA . ASN A 1 93 ? -0.366 -2.692 13.656 1.00 95.12 93 ASN A CA 1
ATOM 711 C C . ASN A 1 93 ? -1.818 -2.493 13.171 1.00 95.12 93 ASN A C 1
ATOM 713 O O . ASN A 1 93 ? -2.511 -1.581 13.612 1.00 95.12 93 ASN A O 1
ATOM 717 N N . SER A 1 94 ? -2.263 -3.289 12.198 1.00 95.69 94 SER A N 1
ATOM 718 C CA . SER A 1 94 ? -3.584 -3.147 11.567 1.00 95.69 94 SER A CA 1
ATOM 719 C C . SER A 1 94 ? -4.399 -4.436 11.674 1.00 95.69 94 SER A C 1
ATOM 721 O O . SER A 1 94 ? -3.833 -5.519 11.833 1.00 95.69 94 SER A O 1
ATOM 723 N N . LEU A 1 95 ? -5.721 -4.312 11.585 1.00 96.69 95 LEU A N 1
ATOM 724 C CA . LEU A 1 95 ? -6.677 -5.415 11.621 1.00 96.69 95 LEU A CA 1
ATOM 725 C C . LEU A 1 95 ? -7.501 -5.462 10.333 1.00 96.69 95 LEU A C 1
ATOM 727 O O . LEU A 1 95 ? -7.936 -4.423 9.837 1.00 96.69 95 LEU A O 1
ATOM 731 N N . ARG A 1 96 ? -7.803 -6.663 9.830 1.00 97.31 96 ARG A N 1
ATOM 732 C CA . ARG A 1 96 ? -8.817 -6.865 8.770 1.00 97.31 96 ARG A CA 1
ATOM 733 C C . ARG A 1 96 ? -8.538 -6.060 7.498 1.00 97.31 96 ARG A C 1
ATOM 735 O O . ARG A 1 96 ? -9.462 -5.569 6.850 1.00 97.31 96 ARG A O 1
ATOM 742 N N . THR A 1 97 ? -7.266 -5.892 7.146 1.00 98.00 97 THR A N 1
ATOM 743 C CA . THR A 1 97 ? -6.867 -5.169 5.935 1.00 98.00 97 THR A CA 1
ATOM 744 C C . THR A 1 97 ? -7.074 -6.053 4.712 1.00 98.00 97 THR A C 1
ATOM 746 O O . THR A 1 97 ? -6.664 -7.210 4.703 1.00 98.00 97 THR A O 1
ATOM 749 N N . SER A 1 98 ? -7.676 -5.509 3.661 1.00 98.50 98 SER A N 1
ATOM 750 C CA . SER A 1 98 ? -7.867 -6.193 2.382 1.00 98.50 98 SER A CA 1
ATOM 751 C C . SER A 1 98 ? -7.015 -5.542 1.295 1.00 98.50 98 SER A C 1
ATOM 753 O O . SER A 1 98 ? -7.129 -4.344 1.058 1.00 98.50 98 SER A O 1
ATOM 755 N N . ILE A 1 99 ? -6.177 -6.327 0.623 1.00 98.69 99 ILE A N 1
ATOM 756 C CA . ILE A 1 99 ? -5.438 -5.941 -0.585 1.00 98.69 99 ILE A CA 1
ATOM 757 C C . ILE A 1 99 ? -5.950 -6.845 -1.701 1.00 98.69 99 ILE A C 1
ATOM 759 O O . ILE A 1 99 ? -5.740 -8.053 -1.650 1.00 98.69 99 ILE A O 1
ATOM 763 N N . ASP A 1 100 ? -6.681 -6.284 -2.655 1.00 98.56 100 ASP A N 1
ATOM 764 C CA . ASP A 1 100 ? -7.563 -7.049 -3.535 1.00 98.56 100 ASP A CA 1
ATOM 765 C C . ASP A 1 100 ? -7.438 -6.600 -4.992 1.00 98.56 100 ASP A C 1
ATOM 767 O O . ASP A 1 100 ? -7.562 -5.416 -5.285 1.00 98.56 100 ASP A O 1
ATOM 771 N N . ASN A 1 101 ? -7.215 -7.527 -5.919 1.00 98.25 101 ASN A N 1
ATOM 772 C CA . ASN A 1 101 ? -7.095 -7.220 -7.349 1.00 98.25 101 ASN A CA 1
ATOM 773 C C . ASN A 1 101 ? -6.076 -6.102 -7.669 1.00 98.25 101 ASN A C 1
ATOM 775 O O . ASN A 1 101 ? -6.333 -5.198 -8.465 1.00 98.25 101 ASN A O 1
ATOM 779 N N . CYS A 1 102 ? -4.916 -6.124 -7.012 1.00 98.56 102 CYS A N 1
ATOM 780 C CA . CYS A 1 102 ? -3.849 -5.157 -7.263 1.00 98.56 102 CYS A CA 1
ATOM 781 C C . CYS A 1 102 ? -2.798 -5.720 -8.233 1.00 98.56 102 CYS A C 1
ATOM 783 O O . CYS A 1 102 ? -2.546 -6.924 -8.288 1.00 98.56 102 CYS A O 1
ATOM 785 N N . TYR A 1 103 ? -2.122 -4.835 -8.961 1.00 98.06 103 TYR A N 1
ATOM 786 C CA . TYR A 1 103 ? -0.996 -5.171 -9.830 1.00 98.06 103 TYR A CA 1
ATOM 787 C C . TYR A 1 103 ? 0.255 -4.430 -9.353 1.00 98.06 103 TYR A C 1
ATOM 789 O O . TYR A 1 103 ? 0.407 -3.239 -9.611 1.00 98.06 103 TYR A O 1
ATOM 797 N N . ILE A 1 104 ? 1.132 -5.109 -8.611 1.00 98.44 104 ILE A N 1
ATOM 798 C CA . ILE A 1 104 ? 2.253 -4.499 -7.882 1.00 98.44 104 ILE A CA 1
ATOM 799 C C . ILE A 1 104 ? 3.591 -4.878 -8.498 1.00 98.44 104 ILE A C 1
ATOM 801 O O . ILE A 1 104 ? 3.935 -6.054 -8.601 1.00 98.44 104 ILE A O 1
ATOM 805 N N . THR A 1 105 ? 4.389 -3.881 -8.875 1.00 96.75 105 THR A N 1
ATOM 806 C CA . THR A 1 105 ? 5.614 -4.107 -9.635 1.00 96.75 105 THR A CA 1
ATOM 807 C C . THR A 1 105 ? 6.749 -3.158 -9.296 1.00 96.75 105 THR A C 1
ATOM 809 O O . THR A 1 105 ? 6.550 -2.102 -8.694 1.00 96.75 105 THR A O 1
ATOM 812 N N . ARG A 1 106 ? 7.963 -3.556 -9.692 1.00 96.19 106 ARG A N 1
ATOM 813 C CA . ARG A 1 106 ? 9.181 -2.739 -9.592 1.00 96.19 106 ARG A CA 1
ATOM 814 C C . ARG A 1 106 ? 9.445 -2.235 -8.176 1.00 96.19 106 ARG A C 1
ATOM 816 O O . ARG A 1 106 ? 9.910 -1.123 -8.007 1.00 96.19 106 ARG A O 1
ATOM 823 N N . PHE A 1 107 ? 9.156 -3.015 -7.135 1.00 97.56 107 PHE A N 1
ATOM 824 C CA . PHE A 1 107 ? 9.618 -2.679 -5.781 1.00 97.56 107 PHE A CA 1
ATOM 825 C C . PHE A 1 107 ? 11.150 -2.784 -5.685 1.00 97.56 107 PHE A C 1
ATOM 827 O O . PHE A 1 107 ? 11.795 -3.520 -6.433 1.00 97.56 107 PHE A O 1
ATOM 834 N N . GLY A 1 108 ? 11.759 -1.981 -4.814 1.00 96.06 108 GLY A N 1
ATOM 835 C CA . GLY A 1 108 ? 13.209 -1.940 -4.625 1.00 96.06 108 GLY A CA 1
ATOM 836 C C . GLY A 1 108 ? 13.750 -3.149 -3.852 1.00 96.06 108 GLY A C 1
ATOM 837 O O . GLY A 1 108 ? 13.125 -4.207 -3.784 1.00 96.06 108 GLY A O 1
ATOM 838 N N . ASN A 1 109 ? 14.910 -2.978 -3.214 1.00 96.19 109 ASN A N 1
ATOM 839 C CA . ASN A 1 109 ? 15.494 -3.963 -2.295 1.00 96.19 109 ASN A CA 1
ATOM 840 C C . ASN A 1 109 ? 14.753 -3.968 -0.937 1.00 96.19 109 ASN A C 1
ATOM 842 O O . ASN A 1 109 ? 15.282 -3.534 0.085 1.00 96.19 109 ASN A O 1
ATOM 846 N N . THR A 1 110 ? 13.472 -4.334 -0.967 1.00 96.38 110 THR A N 1
ATOM 847 C CA . THR A 1 110 ? 12.526 -4.336 0.163 1.00 96.38 110 THR A CA 1
ATOM 848 C C . THR A 1 110 ? 11.317 -5.215 -0.191 1.00 96.38 110 THR A C 1
ATOM 850 O O . THR A 1 110 ? 11.454 -6.137 -0.989 1.00 96.38 110 THR A O 1
ATOM 853 N N . ASN A 1 111 ? 10.137 -4.973 0.382 1.00 98.12 111 ASN A N 1
ATOM 854 C CA . ASN A 1 111 ? 8.947 -5.784 0.155 1.00 98.12 111 ASN A CA 1
ATOM 855 C C . ASN A 1 111 ? 7.980 -5.151 -0.860 1.00 98.12 111 ASN A C 1
ATOM 857 O O . ASN A 1 111 ? 7.761 -3.941 -0.834 1.00 98.12 111 ASN A O 1
ATOM 861 N N . GLY A 1 112 ? 7.325 -5.964 -1.690 1.00 98.31 112 GLY A N 1
ATOM 862 C CA . GLY A 1 112 ? 6.122 -5.544 -2.408 1.00 98.31 112 GLY A CA 1
ATOM 863 C C . GLY A 1 112 ? 5.015 -5.213 -1.405 1.00 98.31 112 GLY A C 1
ATOM 864 O O . GLY A 1 112 ? 4.607 -4.059 -1.282 1.00 98.31 112 GLY A O 1
ATOM 865 N N . ILE A 1 113 ? 4.610 -6.207 -0.614 1.00 98.69 113 ILE A N 1
ATOM 866 C CA . ILE A 1 113 ? 3.709 -6.039 0.531 1.00 98.69 113 ILE A CA 1
ATOM 867 C C . ILE A 1 113 ? 4.430 -6.472 1.811 1.00 98.69 113 ILE A C 1
ATOM 869 O O . ILE A 1 113 ? 4.909 -7.603 1.911 1.00 98.69 113 ILE A O 1
ATOM 873 N N . LEU A 1 114 ? 4.475 -5.584 2.803 1.00 98.50 114 LEU A N 1
ATOM 874 C CA . LEU A 1 114 ? 4.906 -5.890 4.166 1.00 98.50 114 LEU A CA 1
ATOM 875 C C . LEU A 1 114 ? 3.687 -5.905 5.091 1.00 98.50 114 LEU A C 1
ATOM 877 O O . LEU A 1 114 ? 2.991 -4.899 5.197 1.00 98.50 114 LEU A O 1
ATOM 881 N N . VAL A 1 115 ? 3.477 -7.001 5.814 1.00 98.25 115 VAL A N 1
ATOM 882 C CA . VAL A 1 115 ? 2.498 -7.093 6.906 1.00 98.25 115 VAL A CA 1
ATOM 883 C C . VAL A 1 115 ? 3.245 -7.332 8.207 1.00 98.25 115 VAL A C 1
ATOM 885 O O . VAL A 1 115 ? 4.044 -8.260 8.289 1.00 98.25 115 VAL A O 1
ATOM 888 N N . GLN A 1 116 ? 2.995 -6.527 9.239 1.00 96.88 116 GLN A N 1
ATOM 889 C CA . GLN A 1 116 ? 3.709 -6.638 10.509 1.00 96.88 116 GLN A CA 1
ATOM 890 C C . GLN A 1 116 ? 2.828 -6.281 11.716 1.00 96.88 116 GLN A C 1
ATOM 892 O O . GLN A 1 116 ? 2.153 -5.255 11.727 1.00 96.88 116 GLN A O 1
ATOM 897 N N . ARG A 1 117 ? 2.895 -7.088 12.787 1.00 91.50 117 ARG A N 1
ATOM 898 C CA . ARG A 1 117 ? 2.276 -6.801 14.104 1.00 91.50 117 ARG A CA 1
ATOM 899 C C . ARG A 1 117 ? 0.756 -6.527 14.057 1.00 91.50 117 ARG A C 1
ATOM 901 O O . ARG A 1 117 ? 0.236 -5.772 14.869 1.00 91.50 117 ARG A O 1
ATOM 908 N N . GLY A 1 118 ? 0.047 -7.143 13.114 1.00 92.44 118 GLY A N 1
ATOM 909 C CA . GLY A 1 118 ? -1.407 -7.051 12.932 1.00 92.44 118 GLY A CA 1
ATOM 910 C C . GLY A 1 118 ? -2.080 -8.425 12.895 1.00 92.44 118 GLY A C 1
ATOM 911 O O . GLY A 1 118 ? -1.404 -9.445 13.065 1.00 92.44 118 GLY A O 1
ATOM 912 N N . HIS A 1 119 ? -3.394 -8.441 12.667 1.00 95.00 119 HIS A N 1
ATOM 913 C CA . HIS A 1 119 ? -4.165 -9.667 12.428 1.00 95.00 119 HIS A CA 1
ATOM 914 C C . HIS A 1 119 ? -5.031 -9.535 11.173 1.00 95.00 119 HIS A C 1
ATOM 916 O O . HIS A 1 119 ? -5.486 -8.438 10.838 1.00 95.00 119 HIS A O 1
ATOM 922 N N . GLU A 1 120 ? -5.314 -10.661 10.522 1.00 96.81 120 GLU A N 1
ATOM 923 C CA . GLU A 1 120 ? -6.353 -10.752 9.488 1.00 96.81 120 GLU A CA 1
ATOM 924 C C . GLU A 1 120 ? -6.073 -9.863 8.263 1.00 96.81 120 GLU A C 1
ATOM 926 O O . GLU A 1 120 ? -6.960 -9.165 7.775 1.00 96.81 120 GLU A O 1
ATOM 931 N N . THR A 1 121 ? -4.838 -9.851 7.745 1.00 97.94 121 THR A N 1
ATOM 932 C CA . THR A 1 121 ? -4.584 -9.253 6.423 1.00 97.94 121 THR A CA 1
ATOM 933 C C . THR A 1 121 ? -4.898 -10.262 5.323 1.00 97.94 121 THR A C 1
ATOM 935 O O . THR A 1 121 ? -4.327 -11.352 5.285 1.00 97.94 121 THR A O 1
ATOM 938 N N . TYR A 1 122 ? -5.782 -9.876 4.408 1.00 98.19 122 TYR A N 1
ATOM 939 C CA . TYR A 1 122 ? -6.201 -10.671 3.259 1.00 98.19 122 TYR A CA 1
ATOM 940 C C . TYR A 1 122 ? -5.594 -10.089 1.985 1.00 98.19 122 TYR A C 1
ATOM 942 O O . TYR A 1 122 ? -5.925 -8.969 1.599 1.00 98.19 122 TYR A O 1
ATOM 950 N N . ILE A 1 123 ? -4.729 -10.853 1.324 1.00 98.56 123 ILE A N 1
ATOM 951 C CA . ILE A 1 123 ? -4.158 -10.519 0.018 1.00 98.56 123 ILE A CA 1
ATOM 952 C C . ILE A 1 123 ? -4.821 -11.432 -1.011 1.00 98.56 123 ILE A C 1
ATOM 954 O O . ILE A 1 123 ? -4.637 -12.648 -0.974 1.00 98.56 123 ILE A O 1
ATOM 958 N N . ARG A 1 124 ? -5.632 -10.848 -1.893 1.00 98.25 124 ARG A N 1
ATOM 959 C CA . ARG A 1 124 ? -6.509 -11.568 -2.821 1.00 98.25 124 ARG A CA 1
ATOM 960 C C . ARG A 1 124 ? -6.298 -11.108 -4.249 1.00 98.25 124 ARG A C 1
ATOM 962 O O . ARG A 1 124 ? -6.132 -9.911 -4.488 1.00 98.25 124 ARG A O 1
ATOM 969 N N . ASN A 1 125 ? -6.291 -12.049 -5.191 1.00 97.31 125 ASN A N 1
ATOM 970 C CA . ASN A 1 125 ? -6.287 -11.766 -6.634 1.00 97.31 125 ASN A CA 1
ATOM 971 C C . ASN A 1 125 ? -5.208 -10.759 -7.075 1.00 97.31 125 ASN A C 1
ATOM 973 O O . ASN A 1 125 ? -5.409 -9.984 -8.001 1.00 97.31 125 ASN A O 1
ATOM 977 N N . THR A 1 126 ? -4.071 -10.716 -6.378 1.00 97.75 126 THR A N 1
ATOM 978 C CA . THR A 1 126 ? -3.073 -9.653 -6.534 1.00 97.75 126 THR A CA 1
ATOM 979 C C . THR A 1 126 ? -1.822 -10.199 -7.206 1.00 97.75 126 THR A C 1
ATOM 981 O O . THR A 1 126 ? -1.236 -11.178 -6.746 1.00 97.75 126 THR A O 1
ATOM 984 N N . PHE A 1 127 ? -1.383 -9.542 -8.276 1.00 96.50 127 PHE A N 1
ATOM 985 C CA . PHE A 1 127 ? -0.122 -9.844 -8.945 1.00 96.50 127 PHE A CA 1
ATOM 986 C C . PHE A 1 127 ? 1.030 -9.077 -8.291 1.00 96.50 127 PHE A C 1
ATOM 988 O O . PHE A 1 127 ? 0.909 -7.878 -8.032 1.00 96.50 127 PHE A O 1
ATOM 995 N N . LEU A 1 128 ? 2.170 -9.745 -8.079 1.00 95.44 128 LEU A N 1
ATOM 996 C CA . LEU A 1 128 ? 3.399 -9.122 -7.591 1.00 95.44 128 LEU A CA 1
ATOM 997 C C . LEU A 1 128 ? 4.605 -9.552 -8.429 1.00 95.44 128 LEU A C 1
ATOM 999 O O . LEU A 1 128 ? 4.881 -10.742 -8.553 1.00 95.44 128 LEU A O 1
ATOM 1003 N N . GLY A 1 129 ? 5.372 -8.588 -8.938 1.00 93.12 129 GLY A N 1
ATOM 1004 C CA . GLY A 1 129 ? 6.602 -8.874 -9.678 1.00 93.12 129 GLY A CA 1
ATOM 1005 C C . GLY A 1 129 ? 7.630 -7.756 -9.574 1.00 93.12 129 GLY A C 1
ATOM 1006 O O . GLY A 1 129 ? 7.398 -6.649 -10.054 1.00 93.12 129 GLY A O 1
ATOM 1007 N N . GLN A 1 130 ? 8.804 -8.038 -8.998 1.00 92.50 130 GLN A N 1
ATOM 1008 C CA . GLN A 1 130 ? 9.884 -7.046 -8.954 1.00 92.50 130 GLN A CA 1
ATOM 1009 C C . GLN A 1 130 ? 10.307 -6.629 -10.373 1.00 92.50 130 GLN A C 1
ATOM 1011 O O . GLN A 1 130 ? 10.489 -5.450 -10.656 1.00 92.50 130 GLN A O 1
ATOM 1016 N N . HIS A 1 131 ? 10.381 -7.587 -11.294 1.00 88.69 131 HIS A N 1
ATOM 1017 C CA . HIS A 1 131 ? 10.659 -7.357 -12.708 1.00 88.69 131 HIS A CA 1
ATOM 1018 C C . HIS A 1 131 ? 9.505 -7.947 -13.535 1.00 88.69 131 HIS A C 1
ATOM 1020 O O . HIS A 1 131 ? 9.252 -9.147 -13.461 1.00 88.69 131 HIS A O 1
ATOM 1026 N N . ILE A 1 132 ? 8.787 -7.117 -14.306 1.00 79.38 132 ILE A N 1
ATOM 1027 C CA . ILE A 1 132 ? 7.721 -7.580 -15.216 1.00 79.38 132 ILE A CA 1
ATOM 1028 C C . ILE A 1 132 ? 8.384 -8.095 -16.488 1.00 79.38 132 ILE A C 1
ATOM 1030 O O . ILE A 1 132 ? 8.973 -7.308 -17.224 1.00 79.38 132 ILE A O 1
ATOM 1034 N N . THR A 1 133 ? 8.332 -9.400 -16.741 1.00 63.62 133 THR A N 1
ATOM 1035 C CA . THR A 1 133 ? 9.172 -10.001 -17.788 1.00 63.62 133 THR A CA 1
ATOM 1036 C C . THR A 1 133 ? 8.434 -11.091 -18.564 1.00 63.62 133 THR A C 1
ATOM 1038 O O . THR A 1 133 ? 8.771 -12.268 -18.537 1.00 63.62 133 THR A O 1
ATOM 1041 N N . ALA A 1 134 ? 7.431 -10.696 -19.349 1.00 58.69 134 ALA A N 1
ATOM 1042 C CA . ALA A 1 134 ? 7.087 -11.503 -20.516 1.00 58.69 134 ALA A CA 1
ATOM 1043 C C . ALA A 1 134 ? 8.203 -11.309 -21.564 1.00 58.69 134 ALA A C 1
ATOM 1045 O O . ALA A 1 134 ? 8.280 -10.244 -22.170 1.00 58.69 134 ALA A O 1
ATOM 1046 N N . GLY A 1 135 ? 9.086 -12.303 -21.758 1.00 63.25 135 GLY A N 1
ATOM 1047 C CA . GLY A 1 135 ? 10.026 -12.319 -22.897 1.00 63.25 135 GLY A CA 1
ATOM 1048 C C . GLY A 1 135 ? 11.538 -12.386 -22.620 1.00 63.25 135 GLY A C 1
ATOM 1049 O O . GLY A 1 135 ? 12.302 -12.058 -23.525 1.00 63.25 135 GLY A O 1
ATOM 1050 N N . GLY A 1 136 ? 11.998 -12.832 -21.442 1.00 65.75 136 GLY A N 1
ATOM 1051 C CA . GLY A 1 136 ? 13.413 -13.201 -21.226 1.00 65.75 136 GLY A CA 1
ATOM 1052 C C . GLY A 1 136 ? 14.361 -12.045 -20.880 1.00 65.75 136 GLY A C 1
ATOM 1053 O O . GLY A 1 136 ? 15.468 -11.953 -21.417 1.00 65.75 136 GLY A O 1
ATOM 1054 N N . ASP A 1 137 ? 13.930 -11.154 -19.987 1.00 66.56 137 ASP A N 1
ATOM 1055 C CA . ASP A 1 137 ? 14.763 -10.071 -19.457 1.00 66.56 137 ASP A CA 1
ATOM 1056 C C . ASP A 1 137 ? 15.982 -10.623 -18.689 1.00 66.56 137 ASP A C 1
ATOM 1058 O O . ASP A 1 137 ? 15.885 -11.557 -17.894 1.00 66.56 137 ASP A O 1
ATOM 1062 N N . ARG A 1 138 ? 17.163 -10.031 -18.896 1.00 71.38 138 ARG A N 1
ATOM 1063 C CA . ARG A 1 138 ? 18.417 -10.504 -18.274 1.00 71.38 138 ARG A CA 1
ATOM 1064 C C . ARG A 1 138 ? 18.457 -10.314 -16.750 1.00 71.38 138 ARG A C 1
ATOM 1066 O O . ARG A 1 138 ? 19.237 -10.987 -16.080 1.00 71.38 138 ARG A O 1
ATOM 1073 N N . GLY A 1 139 ? 17.659 -9.396 -16.215 1.00 70.19 139 GLY A N 1
ATOM 1074 C CA . GLY A 1 139 ? 17.467 -9.131 -14.793 1.00 70.19 139 GLY A CA 1
ATOM 1075 C C . GLY A 1 139 ? 16.391 -9.995 -14.132 1.00 70.19 139 GLY A C 1
ATOM 1076 O O . GLY A 1 139 ? 16.276 -9.946 -12.914 1.00 70.19 139 GLY A O 1
ATOM 1077 N N . GLU A 1 140 ? 15.656 -10.827 -14.881 1.00 68.94 140 GLU A N 1
ATOM 1078 C CA . GLU A 1 140 ? 14.555 -11.669 -14.375 1.00 68.94 140 GLU A CA 1
ATOM 1079 C C . GLU A 1 140 ? 14.955 -12.529 -13.166 1.00 68.94 140 GLU A C 1
ATOM 1081 O O . GLU A 1 140 ? 14.216 -12.642 -12.190 1.00 68.94 140 GLU A O 1
ATOM 1086 N N . ARG A 1 141 ? 16.156 -13.114 -13.206 1.00 76.44 141 ARG A N 1
ATOM 1087 C CA . ARG A 1 141 ? 16.668 -13.984 -12.134 1.00 76.44 141 ARG A CA 1
ATOM 1088 C C . ARG A 1 141 ? 17.254 -13.214 -10.953 1.00 76.44 141 ARG A C 1
ATOM 1090 O O . ARG A 1 141 ? 17.528 -13.813 -9.918 1.00 76.44 141 ARG A O 1
ATOM 1097 N N . ASN A 1 142 ? 17.475 -11.913 -11.114 1.00 82.38 142 ASN A N 1
ATOM 1098 C CA . ASN A 1 142 ? 18.190 -11.076 -10.160 1.00 82.38 142 ASN A CA 1
ATOM 1099 C C . ASN A 1 142 ? 17.199 -10.256 -9.335 1.00 82.38 142 ASN A C 1
ATOM 1101 O O . ASN A 1 142 ? 17.137 -9.035 -9.449 1.00 82.38 142 ASN A O 1
ATOM 1105 N N . PHE A 1 143 ? 16.431 -10.938 -8.491 1.00 85.62 143 PHE A N 1
ATOM 1106 C CA . PHE A 1 143 ? 15.570 -10.285 -7.512 1.00 85.62 143 PHE A CA 1
ATOM 1107 C C . PHE A 1 143 ? 16.343 -9.986 -6.222 1.00 85.62 143 PHE A C 1
ATOM 1109 O O . PHE A 1 143 ? 17.204 -10.747 -5.784 1.00 85.62 143 PHE A O 1
ATOM 1116 N N . SER A 1 144 ? 16.023 -8.850 -5.614 1.00 92.12 144 SER A N 1
ATOM 1117 C CA . SER A 1 144 ? 16.554 -8.413 -4.314 1.00 92.12 144 SER A CA 1
ATOM 1118 C C . SER A 1 144 ? 15.446 -8.176 -3.290 1.00 92.12 144 SER A C 1
ATOM 1120 O O . SER A 1 144 ? 15.683 -8.266 -2.090 1.00 92.12 144 SER A O 1
ATOM 1122 N N . GLY A 1 145 ? 14.230 -7.899 -3.762 1.00 94.50 145 GLY A N 1
ATOM 1123 C CA . GLY A 1 145 ? 13.071 -7.685 -2.918 1.00 94.50 145 GLY A CA 1
ATOM 1124 C C . GLY A 1 145 ? 12.286 -8.965 -2.641 1.00 94.50 145 GLY A C 1
ATOM 1125 O O . GLY A 1 145 ? 12.394 -9.967 -3.345 1.00 94.50 145 GLY A O 1
ATOM 1126 N N . ILE A 1 146 ? 11.437 -8.898 -1.624 1.00 96.75 146 ILE A N 1
ATOM 1127 C CA . ILE A 1 146 ? 10.501 -9.954 -1.240 1.00 96.75 146 ILE A CA 1
ATOM 1128 C C . ILE A 1 146 ? 9.115 -9.551 -1.747 1.00 96.75 146 ILE A C 1
ATOM 1130 O O . ILE A 1 146 ? 8.651 -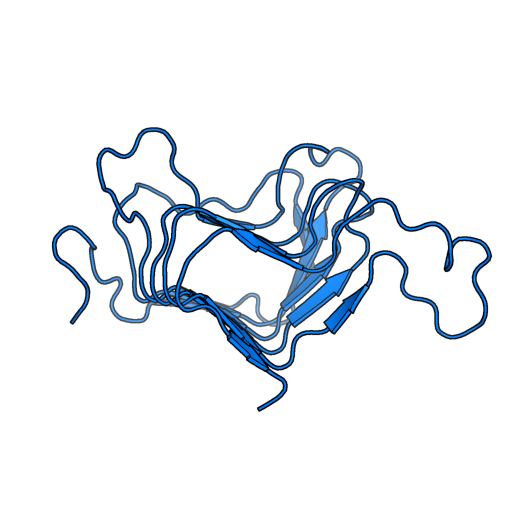8.455 -1.458 1.00 96.75 146 ILE A O 1
ATOM 1134 N N . ALA A 1 147 ? 8.413 -10.406 -2.493 1.00 96.81 147 ALA A N 1
ATOM 1135 C CA . ALA A 1 147 ? 7.080 -10.049 -2.991 1.00 96.81 147 ALA A CA 1
ATOM 1136 C C . ALA A 1 147 ? 6.096 -9.784 -1.835 1.00 96.81 147 ALA A C 1
ATOM 1138 O O . ALA A 1 147 ? 5.538 -8.693 -1.731 1.00 96.81 147 ALA A O 1
ATOM 1139 N N . VAL A 1 148 ? 5.940 -10.754 -0.933 1.00 98.12 148 VAL A N 1
ATOM 1140 C CA . VAL A 1 148 ? 5.069 -10.653 0.243 1.00 98.12 148 VAL A CA 1
ATOM 1141 C C . VAL A 1 148 ? 5.833 -11.123 1.475 1.00 98.12 148 VAL A C 1
ATOM 1143 O O . VAL A 1 148 ? 6.372 -12.227 1.487 1.00 98.12 148 VAL A O 1
ATOM 1146 N N . ASN A 1 149 ? 5.857 -10.296 2.517 1.00 98.06 149 ASN A N 1
ATOM 1147 C CA . ASN A 1 149 ? 6.449 -10.624 3.808 1.00 98.06 149 ASN A CA 1
ATOM 1148 C C . ASN A 1 149 ? 5.389 -10.509 4.909 1.00 98.06 149 ASN A C 1
ATOM 1150 O O . ASN A 1 149 ? 4.895 -9.415 5.188 1.00 98.06 149 ASN A O 1
ATOM 1154 N N . LEU A 1 150 ? 5.021 -11.647 5.504 1.00 97.25 150 LEU A N 1
ATOM 1155 C CA . LEU A 1 150 ? 3.965 -11.753 6.511 1.00 97.25 150 LEU A CA 1
ATOM 1156 C C . LEU A 1 150 ? 4.567 -11.981 7.900 1.00 97.25 150 LEU A C 1
ATOM 1158 O O . LEU A 1 150 ? 5.021 -13.072 8.227 1.00 97.25 150 LEU A O 1
ATOM 1162 N N . MET A 1 151 ? 4.523 -10.946 8.734 1.00 95.81 151 MET A N 1
ATOM 1163 C CA . MET A 1 151 ? 5.000 -10.931 10.121 1.00 95.81 151 MET A CA 1
ATOM 1164 C C . MET A 1 151 ? 3.861 -10.562 11.088 1.00 95.81 151 MET A C 1
ATOM 1166 O O . MET A 1 151 ? 3.978 -9.655 11.920 1.00 95.81 151 MET A O 1
ATOM 1170 N N . GLY A 1 152 ? 2.723 -11.236 10.947 1.00 88.94 152 GLY A N 1
ATOM 1171 C CA . GLY A 1 152 ? 1.531 -11.073 11.781 1.00 88.94 152 GLY A CA 1
ATOM 1172 C C . GLY A 1 152 ? 0.720 -12.366 11.836 1.00 88.94 152 GLY A C 1
ATOM 1173 O O . GLY A 1 152 ? 1.114 -13.365 11.237 1.00 88.94 152 GLY A O 1
ATOM 1174 N N . ASN A 1 153 ? -0.422 -12.331 12.514 1.00 91.69 153 ASN A N 1
ATOM 1175 C CA . ASN A 1 153 ? -1.260 -13.513 12.723 1.00 91.69 153 ASN A CA 1
ATOM 1176 C C . ASN A 1 153 ? -2.472 -13.522 11.781 1.00 91.69 153 ASN A C 1
ATOM 1178 O O . ASN A 1 153 ? -2.888 -12.477 11.286 1.00 91.69 153 ASN A O 1
ATOM 1182 N N . ASP A 1 154 ? -3.037 -14.706 11.543 1.00 94.75 154 ASP A N 1
ATOM 1183 C CA . ASP A 1 154 ? -4.346 -14.887 10.893 1.00 94.75 154 ASP A CA 1
ATOM 1184 C C . ASP A 1 154 ? -4.461 -14.286 9.479 1.00 94.75 154 ASP A C 1
ATOM 1186 O O . ASP A 1 154 ? -5.532 -13.880 9.044 1.00 94.75 154 ASP A O 1
ATOM 1190 N N . ASN A 1 155 ? -3.345 -14.199 8.752 1.00 96.75 155 ASN A N 1
ATOM 1191 C CA . ASN A 1 155 ? -3.315 -13.656 7.394 1.00 96.75 155 ASN A CA 1
ATOM 1192 C C . ASN A 1 155 ? -3.679 -14.722 6.358 1.00 96.75 155 ASN A C 1
ATOM 1194 O O . ASN A 1 155 ? -3.390 -15.904 6.544 1.00 96.75 155 ASN A O 1
ATOM 1198 N N . ALA A 1 156 ? -4.224 -14.288 5.224 1.00 97.06 156 ALA A N 1
ATOM 1199 C CA . ALA A 1 156 ? -4.515 -15.155 4.091 1.00 97.06 156 ALA A CA 1
ATOM 1200 C C . ALA A 1 156 ? -3.970 -14.557 2.792 1.00 97.06 156 ALA A C 1
ATOM 1202 O O . ALA A 1 156 ? -4.124 -13.364 2.527 1.00 97.06 156 ALA A O 1
ATOM 1203 N N . VAL A 1 157 ? -3.365 -15.412 1.969 1.00 97.50 157 VAL A N 1
ATOM 1204 C CA . VAL A 1 157 ? -2.995 -15.111 0.583 1.00 97.50 157 VAL A CA 1
ATOM 1205 C C . VAL A 1 157 ? -3.734 -16.114 -0.287 1.00 97.50 157 VAL A C 1
ATOM 1207 O O . VAL A 1 157 ? -3.528 -17.314 -0.121 1.00 97.50 157 V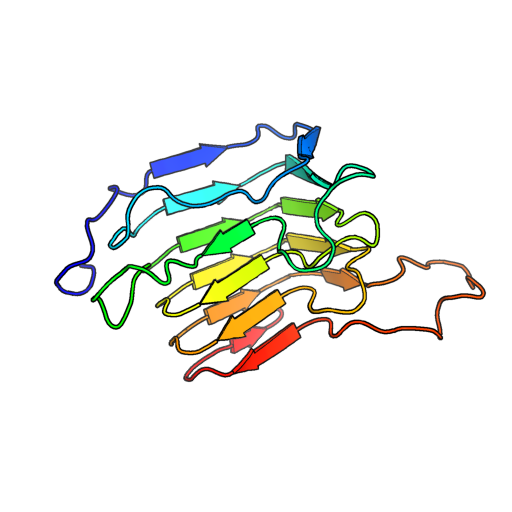AL A O 1
ATOM 1210 N N . THR A 1 158 ? -4.634 -15.640 -1.145 1.00 95.88 158 THR A N 1
ATOM 1211 C CA . THR A 1 158 ? -5.517 -16.519 -1.926 1.00 95.88 158 THR A CA 1
ATOM 1212 C C . THR A 1 158 ? -5.873 -15.924 -3.292 1.00 95.88 158 THR A C 1
ATOM 1214 O O . THR A 1 158 ? -5.747 -14.720 -3.520 1.00 95.88 158 THR A O 1
ATOM 1217 N N . ASP A 1 159 ? -6.301 -16.784 -4.207 1.00 88.81 159 ASP A N 1
ATOM 1218 C CA . ASP A 1 159 ? -6.751 -16.494 -5.573 1.00 88.81 159 ASP A CA 1
ATOM 1219 C C . ASP A 1 159 ? -8.283 -16.578 -5.734 1.00 88.81 159 ASP A C 1
ATOM 1221 O O . ASP A 1 159 ? -8.799 -16.628 -6.850 1.00 88.81 159 ASP A O 1
ATOM 1225 N N . THR A 1 160 ? -9.008 -16.597 -4.611 1.00 71.12 160 THR A N 1
ATOM 1226 C CA . THR A 1 160 ? -10.477 -16.674 -4.527 1.00 71.12 160 THR A CA 1
ATOM 1227 C C . THR A 1 160 ? -11.060 -15.528 -3.720 1.00 71.12 160 THR A C 1
ATOM 1229 O O . THR A 1 160 ? -10.526 -15.272 -2.612 1.00 71.12 160 THR A O 1
#

pLDDT: mean 93.37, std 8.56, range [58.69, 98.75]